Protein AF-A0A942LEZ9-F1 (afdb_monomer)

Nearest PDB structures (foldseek):
  5mrf-assembly1_CC  TM=3.710E-01  e=2.022E+00  Saccharomyces cerevisiae
  6th6-assembly1_Ac  TM=3.057E-01  e=1.167E+00  Thermococcus kodakarensis KOD1
  3sb1-assembly1_A  TM=2.398E-01  e=2.285E+00  Thiobacillus denitrificans ATCC 25259
  6exp-assembly1_B  TM=2.213E-01  e=5.056E+00  Sulfolobus islandicus rudivirus 3
  6n1f-assembly5_B  TM=2.080E-01  e=9.315E+00  Burkholderia pseudomallei 1710b

Structure (mmCIF, N/CA/C/O backbone):
data_AF-A0A942LEZ9-F1
#
_entry.id   AF-A0A942LEZ9-F1
#
loop_
_atom_site.group_PDB
_atom_site.id
_atom_site.type_symbol
_atom_site.label_atom_id
_atom_site.label_alt_id
_atom_site.label_comp_id
_atom_site.label_asym_id
_atom_site.label_entity_id
_atom_site.label_seq_id
_atom_site.pdbx_PDB_ins_code
_atom_site.Cartn_x
_atom_site.Cartn_y
_atom_site.Cartn_z
_atom_site.occupancy
_atom_site.B_iso_or_equiv
_atom_site.auth_seq_id
_atom_site.auth_comp_id
_atom_site.auth_asym_id
_atom_site.auth_atom_id
_atom_site.pdbx_PDB_model_num
ATOM 1 N N . MET A 1 1 ? 14.794 -35.033 51.922 1.00 42.59 1 MET A N 1
ATOM 2 C CA . MET A 1 1 ? 15.285 -35.021 50.527 1.00 42.59 1 MET A CA 1
ATOM 3 C C . MET A 1 1 ? 14.104 -34.932 49.567 1.00 42.59 1 MET A C 1
ATOM 5 O O . MET A 1 1 ? 13.266 -35.819 49.554 1.00 42.59 1 MET A O 1
ATOM 9 N N . SER A 1 2 ? 14.036 -33.803 48.858 1.00 42.62 2 SER A N 1
ATOM 10 C CA . SER A 1 2 ? 13.392 -33.542 47.560 1.00 42.62 2 SER A CA 1
ATOM 11 C C . SER A 1 2 ? 12.072 -34.255 47.204 1.00 42.62 2 SER A C 1
ATOM 13 O O . SER A 1 2 ? 12.072 -35.279 46.531 1.00 42.62 2 SER A O 1
ATOM 15 N N . LYS A 1 3 ? 10.926 -33.661 47.570 1.00 49.59 3 LYS A N 1
ATOM 16 C CA . LYS A 1 3 ? 9.631 -33.898 46.886 1.00 49.59 3 LYS A CA 1
ATOM 17 C C . LYS A 1 3 ? 8.932 -32.612 46.414 1.00 49.59 3 LYS A C 1
ATOM 19 O O . LYS A 1 3 ? 7.858 -32.681 45.834 1.00 49.59 3 LYS A O 1
ATOM 24 N N . HIS A 1 4 ? 9.553 -31.444 46.596 1.00 46.44 4 HIS A N 1
ATOM 25 C CA . HIS A 1 4 ? 8.973 -30.147 46.210 1.00 46.44 4 HIS A CA 1
ATOM 26 C C . HIS A 1 4 ? 9.496 -29.590 44.879 1.00 46.44 4 HIS A C 1
ATOM 28 O O . HIS A 1 4 ? 9.063 -28.528 44.455 1.00 46.44 4 HIS A O 1
ATOM 34 N N . ILE A 1 5 ? 10.390 -30.306 44.189 1.00 52.47 5 ILE A N 1
ATOM 35 C CA . ILE A 1 5 ? 10.987 -29.822 42.932 1.00 52.47 5 ILE A CA 1
ATOM 36 C C . ILE A 1 5 ? 10.125 -30.174 41.704 1.00 52.47 5 ILE A C 1
ATOM 38 O O . ILE A 1 5 ? 10.257 -29.547 40.661 1.00 52.47 5 ILE A O 1
ATOM 42 N N . PHE A 1 6 ? 9.175 -31.109 41.818 1.00 47.16 6 PHE A N 1
ATOM 43 C CA . PHE A 1 6 ? 8.392 -31.554 40.657 1.00 47.16 6 PHE A CA 1
ATOM 44 C C . PHE A 1 6 ? 7.178 -30.666 40.324 1.00 47.16 6 PHE A C 1
ATOM 46 O O . PHE A 1 6 ? 6.686 -30.695 39.203 1.00 47.16 6 PHE A O 1
ATOM 53 N N . PHE A 1 7 ? 6.709 -29.838 41.264 1.00 45.91 7 PHE A N 1
ATOM 54 C CA . PHE A 1 7 ? 5.536 -28.977 41.048 1.00 45.91 7 PHE A CA 1
ATOM 55 C C . PHE A 1 7 ? 5.866 -27.580 40.509 1.00 45.91 7 PHE A C 1
ATOM 57 O O . PHE A 1 7 ? 4.958 -26.853 40.119 1.00 45.91 7 PHE A O 1
ATOM 64 N N . LEU A 1 8 ? 7.149 -27.211 40.441 1.00 44.69 8 LEU A N 1
ATOM 65 C CA . LEU A 1 8 ? 7.572 -25.885 39.976 1.00 44.69 8 LEU A CA 1
ATOM 66 C C . LEU A 1 8 ? 7.828 -25.816 38.459 1.00 44.69 8 LEU A C 1
ATOM 68 O O . LEU A 1 8 ? 8.023 -24.735 37.919 1.00 44.69 8 LEU A O 1
ATOM 72 N N . LEU A 1 9 ? 7.809 -26.958 37.761 1.00 48.34 9 LEU A N 1
ATOM 73 C CA . LEU A 1 9 ? 8.011 -27.032 36.307 1.00 48.34 9 LEU A CA 1
ATOM 74 C C . LEU A 1 9 ? 6.704 -26.987 35.497 1.00 48.34 9 LEU A C 1
ATOM 76 O O . LEU A 1 9 ? 6.752 -26.832 34.282 1.00 48.34 9 LEU A O 1
ATOM 80 N N . LEU A 1 10 ? 5.543 -27.084 36.153 1.00 44.84 10 LEU A N 1
ATOM 81 C CA . LEU A 1 10 ? 4.227 -27.049 35.498 1.00 44.84 10 LEU A CA 1
ATOM 82 C C . LEU A 1 10 ? 3.582 -25.653 35.465 1.00 44.84 10 LEU A C 1
ATOM 84 O O . LEU A 1 10 ? 2.575 -25.473 34.791 1.00 44.84 10 LEU A O 1
ATOM 88 N N . SER A 1 11 ? 4.152 -24.657 36.148 1.00 42.97 11 SER A N 1
ATOM 89 C CA . SER A 1 11 ? 3.607 -23.291 36.194 1.00 42.97 11 SER A CA 1
ATOM 90 C C . SER A 1 11 ? 4.262 -22.312 35.214 1.00 42.97 11 SER A C 1
ATOM 92 O O . SER A 1 11 ? 3.845 -21.159 35.154 1.00 42.97 11 SER A O 1
ATOM 94 N N . LEU A 1 12 ? 5.257 -22.745 34.427 1.00 43.66 12 LEU A N 1
ATOM 95 C CA . LEU A 1 12 ? 5.974 -21.863 33.493 1.00 43.66 12 LEU A CA 1
ATOM 96 C C . LEU A 1 12 ? 5.528 -21.975 32.025 1.00 43.66 12 LEU A C 1
ATOM 98 O O . LEU A 1 12 ? 5.994 -21.200 31.198 1.00 43.66 12 LEU A O 1
ATOM 102 N N . SER A 1 13 ? 4.637 -22.907 31.675 1.00 42.91 13 SER A N 1
ATOM 103 C CA . SER A 1 13 ? 4.220 -23.128 30.278 1.00 42.91 13 SER A CA 1
ATOM 104 C C . SER A 1 13 ? 2.875 -22.498 29.900 1.00 42.91 13 SER A C 1
ATOM 106 O O . SER A 1 13 ? 2.451 -22.621 28.754 1.00 42.91 13 SER A O 1
ATOM 108 N N . MET A 1 14 ? 2.222 -21.767 30.809 1.00 41.28 14 MET A N 1
ATOM 109 C CA . MET A 1 14 ? 0.942 -21.091 30.547 1.00 41.28 14 MET A CA 1
ATOM 110 C C . MET A 1 14 ? 1.109 -19.587 30.254 1.00 41.28 14 MET A C 1
ATOM 112 O O . MET A 1 14 ? 0.294 -18.769 30.662 1.00 41.28 14 MET A O 1
ATOM 116 N N . PHE A 1 15 ? 2.185 -19.228 29.546 1.00 40.75 15 PHE A N 1
ATOM 117 C CA . PHE A 1 15 ? 2.429 -17.885 28.996 1.00 40.75 15 PHE A CA 1
ATOM 118 C C . PHE A 1 15 ? 2.521 -17.894 27.460 1.00 40.75 15 PHE A C 1
ATOM 120 O O . PHE A 1 15 ? 3.176 -17.051 26.856 1.00 40.75 15 PHE A O 1
ATOM 127 N N . PHE A 1 16 ? 1.846 -18.840 26.806 1.00 43.91 16 PHE A N 1
ATOM 128 C CA . PHE A 1 16 ? 1.547 -18.717 25.383 1.00 43.91 16 PHE A CA 1
ATOM 129 C C . PHE A 1 16 ? 0.142 -18.141 25.218 1.00 43.91 16 PHE A C 1
ATOM 131 O O . PHE A 1 16 ? -0.779 -18.581 25.900 1.00 43.91 16 PHE A O 1
ATOM 138 N N . LEU A 1 17 ? 0.010 -17.213 24.262 1.00 35.69 17 LEU A N 1
ATOM 139 C CA . LEU A 1 17 ? -1.207 -16.529 23.793 1.00 35.69 17 LEU A CA 1
ATOM 140 C C . LEU A 1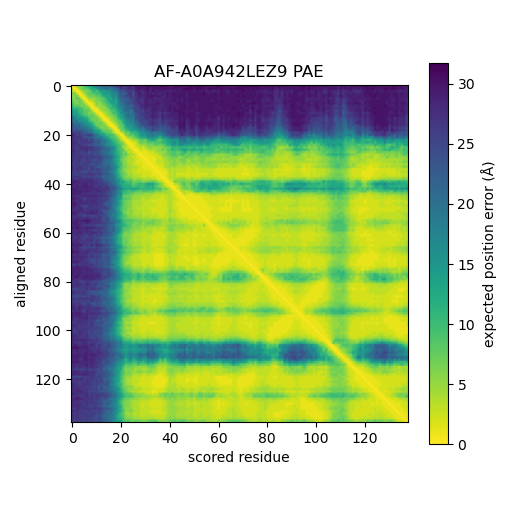 17 ? -1.463 -15.111 24.340 1.00 35.69 17 LEU A C 1
ATOM 142 O O . LEU A 1 17 ? -2.603 -14.721 24.556 1.00 35.69 17 LEU A O 1
ATOM 146 N N . PHE A 1 18 ? -0.427 -14.277 24.422 1.00 36.97 18 PHE A N 1
ATOM 147 C CA . PHE A 1 18 ? -0.591 -12.906 23.924 1.00 36.97 18 PHE A CA 1
ATOM 148 C C . PHE A 1 18 ? 0.218 -12.795 22.646 1.00 36.97 18 PHE A C 1
ATOM 150 O O . PHE A 1 18 ? 1.368 -12.367 22.624 1.00 36.97 18 PHE A O 1
ATOM 157 N N . SER A 1 19 ? -0.385 -13.321 21.586 1.00 38.50 19 SER A N 1
ATOM 158 C CA . SER A 1 19 ? 0.100 -13.217 20.226 1.00 38.50 19 SER A CA 1
ATOM 159 C C . SER A 1 19 ? 0.169 -11.732 19.868 1.00 38.50 19 SER A C 1
ATOM 161 O O . SER A 1 19 ? -0.815 -11.154 19.411 1.00 38.50 19 SER A O 1
ATOM 163 N N . GLY A 1 20 ? 1.337 -11.116 20.056 1.00 38.75 20 GLY A N 1
ATOM 164 C CA . GLY A 1 20 ? 1.766 -9.955 19.277 1.00 38.75 20 GLY A CA 1
ATOM 165 C C . GLY A 1 20 ? 1.900 -10.397 17.820 1.00 38.75 20 GLY A C 1
ATOM 166 O O . GLY A 1 20 ? 2.992 -10.655 17.330 1.00 38.75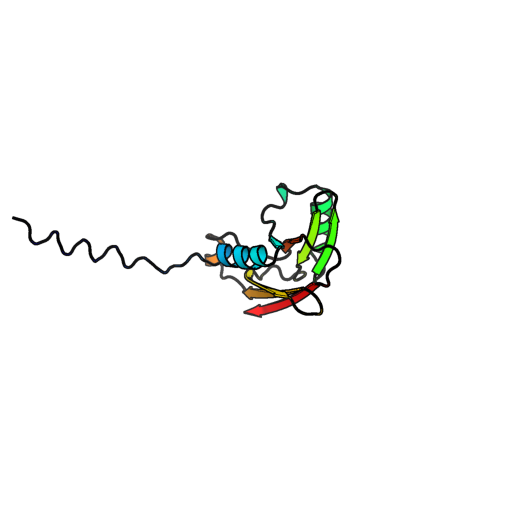 20 GLY A O 1
ATOM 167 N N . CYS A 1 21 ? 0.756 -10.634 17.181 1.00 44.19 21 CYS A N 1
ATOM 168 C CA . CYS A 1 21 ? 0.598 -11.248 15.863 1.00 44.19 21 CYS A CA 1
ATOM 169 C C . CYS A 1 21 ? -0.015 -10.262 14.864 1.00 44.19 21 CYS A C 1
ATOM 171 O O . CYS A 1 21 ? -0.408 -10.672 13.779 1.00 44.19 21 CYS A O 1
ATOM 173 N N . SER A 1 22 ? -0.137 -8.980 15.209 1.00 55.72 22 SER A N 1
ATOM 174 C CA . SER A 1 22 ? -0.789 -7.973 14.365 1.00 55.72 22 SER A CA 1
ATOM 175 C C . SER A 1 22 ? 0.081 -7.622 13.151 1.00 55.72 22 SER A C 1
ATOM 177 O O . SER A 1 22 ? -0.322 -7.848 12.017 1.00 55.72 22 SER A O 1
ATOM 179 N N . ALA A 1 23 ? 1.319 -7.165 13.355 1.00 55.88 23 ALA A N 1
ATOM 180 C CA . ALA A 1 23 ? 2.171 -6.691 12.258 1.00 55.88 23 ALA A CA 1
ATOM 181 C C . ALA A 1 23 ? 2.744 -7.819 11.376 1.00 55.88 23 ALA A C 1
ATOM 183 O O . ALA A 1 23 ? 2.861 -7.665 10.156 1.00 55.88 23 ALA A O 1
ATOM 184 N N . GLN A 1 24 ? 3.093 -8.963 11.977 1.00 59.78 24 GLN A N 1
ATOM 185 C CA . GLN A 1 24 ? 3.665 -10.093 11.240 1.00 59.78 24 GLN A CA 1
ATOM 186 C C . GLN A 1 24 ? 2.622 -10.776 10.340 1.00 59.78 24 GLN A C 1
ATOM 188 O O . GLN A 1 24 ? 2.931 -11.073 9.188 1.00 59.78 24 GLN A O 1
ATOM 193 N N . SER A 1 25 ? 1.378 -10.938 10.810 1.00 62.09 25 SER A N 1
ATOM 194 C CA . SER A 1 25 ? 0.297 -11.524 10.000 1.00 62.09 25 SER A CA 1
ATOM 195 C C . SER A 1 25 ? -0.100 -10.634 8.816 1.00 62.09 25 SER A C 1
ATOM 197 O O . SER A 1 25 ? -0.236 -11.142 7.702 1.00 62.09 25 SER A O 1
ATOM 199 N N . ILE A 1 26 ? -0.176 -9.309 9.020 1.00 68.75 26 ILE A N 1
ATOM 200 C CA . ILE A 1 26 ? -0.385 -8.325 7.941 1.00 68.75 26 ILE A CA 1
ATOM 201 C C . ILE A 1 26 ? 0.693 -8.483 6.862 1.00 68.75 26 ILE A C 1
ATOM 203 O O . ILE A 1 26 ? 0.397 -8.512 5.667 1.00 68.75 26 ILE A O 1
ATOM 207 N N . THR A 1 27 ? 1.956 -8.604 7.281 1.00 72.44 27 THR A N 1
ATOM 208 C CA . THR A 1 27 ? 3.088 -8.705 6.353 1.00 72.44 27 THR A CA 1
ATOM 209 C C . THR A 1 27 ? 3.054 -10.014 5.563 1.00 72.44 27 THR A C 1
ATOM 211 O O . THR A 1 27 ? 3.321 -10.014 4.362 1.00 72.44 27 THR A O 1
ATOM 214 N N . GLU A 1 28 ? 2.721 -11.134 6.208 1.00 77.31 28 GLU A N 1
ATOM 215 C CA . GLU A 1 28 ? 2.715 -12.455 5.572 1.00 77.31 28 GLU A CA 1
ATOM 216 C C . GLU A 1 28 ? 1.626 -12.592 4.499 1.00 77.31 28 GLU A C 1
ATOM 218 O O . GLU A 1 28 ? 1.929 -13.060 3.400 1.00 77.31 28 GLU A O 1
ATOM 223 N N . ASN A 1 29 ? 0.393 -12.137 4.756 1.00 80.00 29 ASN A N 1
ATOM 224 C CA . ASN A 1 29 ? -0.693 -12.205 3.767 1.00 80.00 29 ASN A CA 1
ATOM 225 C C . ASN A 1 29 ? -0.347 -11.427 2.485 1.00 80.00 29 ASN A C 1
ATOM 227 O O . ASN A 1 29 ? -0.410 -11.961 1.372 1.00 80.00 29 ASN A O 1
ATOM 231 N N . ILE A 1 30 ? 0.095 -10.181 2.649 1.00 86.69 30 ILE A N 1
ATOM 232 C CA . ILE A 1 30 ? 0.461 -9.297 1.539 1.00 86.69 30 ILE A CA 1
ATOM 233 C C . ILE A 1 30 ? 1.646 -9.875 0.758 1.00 86.69 30 ILE A C 1
ATOM 235 O O . ILE A 1 30 ? 1.618 -9.931 -0.477 1.00 86.69 30 ILE A O 1
ATOM 239 N N . LYS A 1 31 ? 2.665 -10.373 1.468 1.00 86.38 31 LYS A N 1
ATOM 240 C CA . LYS A 1 31 ? 3.850 -10.981 0.855 1.00 86.38 31 LYS A CA 1
ATOM 241 C C . LYS A 1 31 ? 3.509 -12.226 0.048 1.00 86.38 31 LYS A C 1
ATOM 243 O O . LYS A 1 31 ? 4.002 -12.372 -1.073 1.00 86.38 31 LYS A O 1
ATOM 248 N N . ASN A 1 32 ? 2.634 -13.084 0.568 1.00 86.44 32 ASN A N 1
ATOM 249 C CA . ASN A 1 32 ? 2.178 -14.287 -0.130 1.00 86.44 32 ASN A CA 1
ATOM 250 C C . ASN A 1 32 ? 1.429 -13.955 -1.430 1.00 86.44 32 ASN A C 1
ATOM 252 O O . ASN A 1 32 ? 1.533 -14.699 -2.405 1.00 86.44 32 ASN A O 1
ATOM 256 N N . ASN A 1 33 ? 0.764 -12.801 -1.490 1.00 87.75 33 ASN A N 1
ATOM 257 C CA . ASN A 1 33 ? 0.094 -12.316 -2.694 1.00 87.75 33 ASN A CA 1
ATOM 258 C C . ASN A 1 33 ? 1.026 -11.591 -3.687 1.00 87.75 33 ASN A C 1
ATOM 260 O O . ASN A 1 33 ? 0.614 -11.270 -4.803 1.00 87.75 33 ASN A O 1
ATOM 264 N N . GLY A 1 34 ? 2.312 -11.414 -3.359 1.00 90.62 34 GLY A N 1
ATOM 265 C CA . GLY A 1 34 ? 3.314 -10.791 -4.233 1.00 90.62 34 GLY A CA 1
ATOM 266 C C . GLY A 1 34 ? 3.455 -9.279 -4.064 1.00 90.62 34 GLY A C 1
ATOM 267 O O . GLY A 1 34 ? 3.944 -8.611 -4.979 1.00 90.62 34 GLY A O 1
ATOM 268 N N . PHE A 1 35 ? 3.043 -8.763 -2.911 1.00 94.12 35 PHE A N 1
ATOM 269 C CA . PHE A 1 35 ? 3.132 -7.360 -2.530 1.00 94.12 35 PHE A CA 1
ATOM 270 C C . PHE A 1 35 ? 4.089 -7.190 -1.343 1.00 94.12 35 PHE A C 1
ATOM 272 O O . PHE A 1 35 ? 4.327 -8.123 -0.582 1.00 94.12 35 PHE A O 1
ATOM 279 N N . GLU A 1 36 ? 4.645 -6.000 -1.159 1.00 92.19 36 GLU A N 1
ATOM 280 C CA . GLU A 1 36 ? 5.562 -5.701 -0.054 1.00 92.19 36 GLU A CA 1
ATOM 281 C C . GLU A 1 36 ? 5.202 -4.345 0.553 1.00 92.19 36 GLU A C 1
ATOM 283 O O . GLU A 1 36 ? 5.261 -3.333 -0.143 1.00 92.19 36 GLU A O 1
ATOM 288 N N . ILE A 1 37 ? 4.832 -4.305 1.839 1.00 90.56 37 ILE A N 1
ATOM 289 C CA . ILE A 1 37 ? 4.668 -3.029 2.551 1.00 90.56 37 ILE A CA 1
ATOM 290 C C . ILE A 1 37 ? 6.045 -2.424 2.804 1.00 90.56 37 ILE A C 1
ATOM 292 O O . ILE A 1 37 ? 6.929 -3.072 3.365 1.00 90.56 37 ILE A O 1
ATOM 296 N N . ILE A 1 38 ? 6.191 -1.149 2.459 1.00 88.69 38 ILE A N 1
ATOM 297 C CA . ILE A 1 38 ? 7.367 -0.351 2.789 1.00 88.69 38 ILE A CA 1
ATOM 298 C C . ILE A 1 38 ? 7.073 0.445 4.062 1.00 88.69 38 ILE A C 1
ATOM 300 O O . ILE A 1 38 ? 6.315 1.413 4.037 1.00 88.69 38 ILE A O 1
ATOM 304 N N . TYR A 1 39 ? 7.671 0.022 5.177 1.00 78.38 39 TYR A N 1
ATOM 305 C CA . TYR A 1 39 ? 7.482 0.655 6.489 1.00 78.38 39 TYR A CA 1
ATOM 306 C C . TYR A 1 39 ? 8.344 1.906 6.688 1.00 78.38 39 TYR A C 1
ATOM 308 O O . TYR A 1 39 ? 7.907 2.853 7.334 1.00 78.38 39 TYR A O 1
ATOM 316 N N . ASP A 1 40 ? 9.560 1.920 6.133 1.00 74.25 40 ASP A N 1
ATOM 317 C CA . ASP A 1 40 ? 10.494 3.037 6.272 1.00 74.25 40 ASP A CA 1
ATOM 318 C C . ASP A 1 40 ? 10.623 3.804 4.953 1.00 74.25 40 ASP A C 1
ATOM 320 O O . ASP A 1 40 ? 11.284 3.372 4.003 1.00 74.25 40 ASP A O 1
ATOM 324 N N . SER A 1 41 ? 9.987 4.974 4.899 1.00 65.75 41 SER A N 1
ATOM 325 C CA . SER A 1 41 ? 10.052 5.871 3.746 1.00 65.75 41 SER A CA 1
ATOM 326 C C . SER A 1 41 ? 11.409 6.567 3.587 1.00 65.75 41 SER A C 1
ATOM 328 O O . SER A 1 41 ? 11.626 7.222 2.574 1.00 65.75 41 SER A O 1
ATOM 330 N N . ASN A 1 42 ? 12.331 6.459 4.546 1.00 65.62 42 ASN A N 1
ATOM 331 C CA . ASN A 1 42 ? 13.665 7.056 4.419 1.00 65.62 42 ASN A CA 1
ATOM 332 C C . ASN A 1 42 ? 14.605 6.212 3.545 1.00 65.62 42 ASN A C 1
ATOM 334 O O . ASN A 1 42 ? 15.661 6.693 3.143 1.00 65.62 42 ASN A O 1
ATOM 338 N N . ILE A 1 43 ? 14.221 4.968 3.239 1.00 71.31 43 ILE A N 1
ATOM 339 C CA . ILE A 1 43 ? 15.008 4.019 2.434 1.00 71.31 43 ILE A CA 1
ATOM 340 C C . ILE A 1 43 ? 14.645 4.112 0.937 1.00 71.31 43 ILE A C 1
ATOM 342 O O . ILE A 1 43 ? 15.312 3.522 0.091 1.00 71.31 43 ILE A O 1
ATOM 346 N N . ILE A 1 44 ? 13.598 4.862 0.581 1.00 83.25 44 ILE A N 1
ATOM 347 C CA . ILE A 1 44 ? 13.136 5.015 -0.807 1.00 83.25 44 ILE A CA 1
ATOM 348 C C . ILE A 1 44 ? 13.651 6.302 -1.452 1.00 83.25 44 ILE A C 1
ATOM 350 O O . ILE A 1 44 ? 13.875 7.309 -0.777 1.00 83.25 44 ILE A O 1
ATOM 354 N N . ASP A 1 45 ? 13.785 6.266 -2.779 1.00 89.31 45 ASP A N 1
ATOM 355 C CA . ASP A 1 45 ? 14.219 7.401 -3.593 1.00 89.31 45 ASP A CA 1
ATOM 356 C C . ASP A 1 45 ? 13.351 8.643 -3.356 1.00 89.31 45 ASP A C 1
ATOM 358 O O . ASP A 1 45 ? 12.137 8.553 -3.138 1.00 89.31 45 ASP A O 1
ATOM 362 N N . LYS A 1 46 ? 13.968 9.823 -3.477 1.00 91.06 46 LYS A N 1
ATOM 363 C CA . LYS A 1 46 ? 13.301 11.118 -3.285 1.00 91.06 46 LYS A CA 1
ATOM 364 C C . LYS A 1 46 ? 12.037 11.265 -4.140 1.00 91.06 46 LYS A C 1
ATOM 366 O O . LYS A 1 46 ? 11.021 11.731 -3.636 1.00 91.06 46 LYS A O 1
ATOM 371 N N . ASP A 1 47 ? 12.073 10.810 -5.389 1.00 93.88 47 ASP A N 1
ATOM 372 C CA . ASP A 1 47 ? 10.936 10.912 -6.312 1.00 93.88 47 ASP A CA 1
ATOM 373 C C . ASP A 1 47 ? 9.701 10.144 -5.807 1.00 93.88 47 ASP A C 1
ATOM 375 O O . ASP A 1 47 ? 8.564 10.586 -5.989 1.00 93.88 47 ASP A O 1
ATOM 379 N N . ILE A 1 48 ? 9.914 9.013 -5.125 1.00 93.94 48 ILE A N 1
ATOM 380 C CA . ILE A 1 48 ? 8.834 8.220 -4.526 1.00 93.94 48 ILE A CA 1
ATOM 381 C C . ILE A 1 48 ? 8.273 8.961 -3.312 1.00 93.94 48 ILE A C 1
ATOM 383 O O . ILE A 1 48 ? 7.054 9.051 -3.163 1.00 93.94 48 ILE A O 1
ATOM 387 N N . GLN A 1 49 ? 9.136 9.534 -2.468 1.00 92.19 49 GLN A N 1
ATOM 388 C CA . GLN A 1 49 ? 8.708 10.330 -1.310 1.00 92.19 49 GLN A CA 1
ATOM 389 C C . GLN A 1 49 ? 7.875 11.544 -1.744 1.00 92.19 49 GLN A C 1
ATOM 391 O O . GLN A 1 49 ? 6.788 11.778 -1.208 1.00 92.19 49 GLN A O 1
ATOM 396 N N . ASP A 1 50 ? 8.342 12.279 -2.754 1.00 93.62 50 ASP A N 1
ATOM 397 C CA . ASP A 1 50 ? 7.653 13.449 -3.299 1.00 93.62 50 ASP A CA 1
ATOM 398 C C . ASP A 1 50 ? 6.287 13.045 -3.897 1.00 93.62 50 ASP A C 1
ATOM 400 O O . ASP A 1 50 ? 5.269 13.710 -3.663 1.00 93.62 50 ASP A O 1
ATOM 404 N N . TRP A 1 51 ? 6.214 11.895 -4.578 1.00 94.88 51 TRP A N 1
ATOM 405 C CA . TRP A 1 51 ? 4.949 11.331 -5.055 1.00 94.88 51 TRP A CA 1
ATOM 406 C C . TRP A 1 51 ? 3.990 10.973 -3.911 1.00 94.88 51 TRP A C 1
ATOM 408 O O . TRP A 1 51 ? 2.822 11.375 -3.961 1.00 94.88 51 TRP A O 1
ATOM 418 N N . VAL A 1 52 ? 4.466 10.302 -2.856 1.00 92.19 52 VAL A N 1
ATOM 419 C CA . VAL A 1 52 ? 3.662 9.991 -1.659 1.00 92.19 52 VAL A CA 1
ATOM 420 C C . VAL A 1 52 ? 3.089 11.270 -1.050 1.00 92.19 52 VAL A C 1
ATOM 422 O O . VAL A 1 52 ? 1.886 11.344 -0.787 1.00 92.19 52 VAL A O 1
ATOM 425 N N . ILE A 1 53 ? 3.911 12.310 -0.886 1.00 91.31 53 ILE A N 1
ATOM 426 C CA . ILE A 1 53 ? 3.479 13.610 -0.353 1.00 91.31 53 ILE A CA 1
ATOM 427 C C . ILE A 1 53 ? 2.388 14.232 -1.233 1.00 91.31 53 ILE A C 1
ATOM 429 O O . ILE A 1 53 ? 1.418 14.769 -0.695 1.00 91.31 53 ILE A O 1
ATOM 433 N N . SER A 1 54 ? 2.508 14.125 -2.559 1.00 93.19 54 SER A N 1
ATOM 434 C CA . SER A 1 54 ? 1.524 14.674 -3.502 1.00 93.19 54 SER A CA 1
ATOM 435 C C . SER A 1 54 ? 0.170 13.949 -3.480 1.00 93.19 54 SER A C 1
ATOM 437 O O . SER A 1 54 ? -0.855 14.550 -3.807 1.00 93.19 54 SER A O 1
ATOM 439 N N . LYS A 1 55 ? 0.144 12.663 -3.099 1.00 92.12 55 LYS A N 1
ATOM 440 C CA . LYS A 1 55 ? -1.054 11.809 -3.159 1.00 92.12 55 LYS A CA 1
ATOM 441 C C . LYS A 1 55 ? -1.691 11.512 -1.808 1.00 92.12 55 LYS A C 1
ATOM 443 O O . LYS A 1 55 ? -2.873 11.176 -1.783 1.00 92.12 55 LYS A O 1
ATOM 448 N N . LYS A 1 56 ? -0.972 11.675 -0.691 1.00 85.56 56 LYS A N 1
ATOM 449 C CA . LYS A 1 56 ? -1.424 11.249 0.648 1.00 85.56 56 LYS A CA 1
ATOM 450 C C . LYS A 1 56 ? -2.825 11.732 1.040 1.00 85.56 56 LYS A C 1
ATOM 452 O O . LYS A 1 56 ? -3.542 10.987 1.693 1.00 85.56 56 LYS A O 1
ATOM 457 N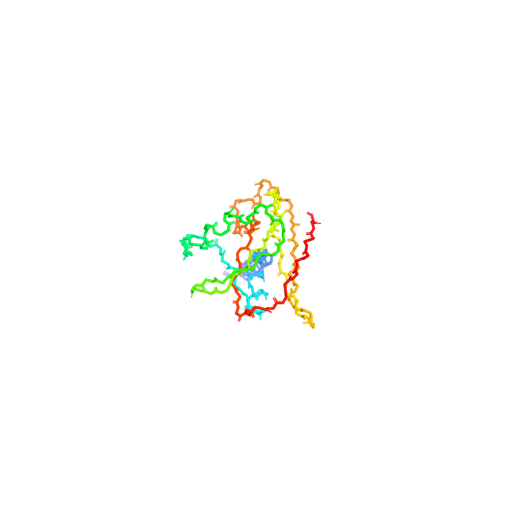 N . SER A 1 57 ? -3.244 12.925 0.613 1.00 87.00 57 SER A N 1
ATOM 458 C CA . SER A 1 57 ? -4.559 13.492 0.959 1.00 87.00 57 SER A CA 1
ATOM 459 C C . SER A 1 57 ? -5.717 12.987 0.087 1.00 87.00 57 SER A C 1
ATOM 461 O O . SER A 1 57 ? -6.879 13.226 0.414 1.00 87.00 57 SER A O 1
ATOM 463 N N . SER A 1 58 ? -5.432 12.312 -1.030 1.00 90.38 58 SER A N 1
ATOM 464 C CA . SER A 1 58 ? -6.440 11.782 -1.950 1.00 90.38 58 SER A CA 1
ATOM 465 C C . SER A 1 58 ? -6.742 10.327 -1.603 1.00 90.38 58 SER A C 1
ATOM 467 O O . SER A 1 58 ? -5.864 9.474 -1.704 1.00 90.38 58 SER A O 1
ATOM 469 N N . ALA A 1 59 ? -7.979 10.045 -1.189 1.00 90.19 59 ALA A N 1
ATOM 470 C CA . ALA A 1 59 ? -8.398 8.686 -0.861 1.00 90.19 59 ALA A CA 1
ATOM 471 C C . ALA A 1 59 ? -8.432 7.792 -2.112 1.00 90.19 59 ALA A C 1
ATOM 473 O O . ALA A 1 59 ? -8.832 8.244 -3.186 1.00 90.19 59 ALA A O 1
ATOM 474 N N . GLY A 1 60 ? -8.043 6.527 -1.959 1.00 91.75 60 GLY A N 1
ATOM 475 C CA . GLY A 1 60 ? -8.028 5.529 -3.029 1.00 91.75 60 GLY A CA 1
ATOM 476 C C . GLY A 1 60 ? -6.692 4.797 -3.150 1.00 91.75 60 GLY A C 1
ATOM 477 O O . GLY A 1 60 ? -5.845 4.864 -2.257 1.00 91.75 60 GLY A O 1
ATOM 478 N N . ILE A 1 61 ? -6.523 4.097 -4.274 1.00 94.62 61 ILE A N 1
ATOM 479 C CA . ILE A 1 61 ? -5.258 3.478 -4.679 1.00 94.62 61 ILE A CA 1
ATOM 480 C C . ILE A 1 61 ? -4.633 4.337 -5.772 1.00 94.62 61 ILE A C 1
ATOM 482 O O . ILE A 1 61 ? -5.270 4.611 -6.788 1.00 94.62 61 ILE A O 1
ATOM 486 N N . HIS A 1 62 ? -3.376 4.730 -5.579 1.00 95.00 62 HIS A N 1
ATOM 487 C CA . HIS A 1 62 ? -2.589 5.421 -6.601 1.00 95.00 62 HIS A CA 1
ATOM 488 C C . HIS A 1 62 ? -1.459 4.511 -7.063 1.00 95.00 62 HIS A C 1
ATOM 490 O O . HIS A 1 62 ? -0.647 4.101 -6.242 1.00 95.00 62 HIS A O 1
ATOM 496 N N . GLU A 1 63 ? -1.384 4.214 -8.358 1.00 95.31 63 GLU A N 1
ATOM 497 C CA . GLU A 1 63 ? -0.269 3.469 -8.953 1.00 95.31 63 GLU A CA 1
ATOM 498 C C . GLU A 1 63 ? 0.762 4.438 -9.535 1.00 95.31 63 GLU A C 1
ATOM 500 O O . GLU A 1 63 ? 0.407 5.455 -10.141 1.00 95.31 63 GLU A O 1
ATOM 505 N N . ASN A 1 64 ? 2.046 4.121 -9.371 1.00 95.56 64 ASN A N 1
ATOM 506 C CA . ASN A 1 64 ? 3.109 4.770 -10.124 1.00 95.56 64 ASN A CA 1
ATOM 507 C C . ASN A 1 64 ? 4.306 3.832 -10.341 1.00 95.56 64 ASN A C 1
ATOM 509 O O . ASN A 1 64 ? 4.536 2.885 -9.582 1.00 95.56 64 ASN A O 1
ATOM 513 N N . LYS A 1 65 ? 5.073 4.105 -11.396 1.00 95.12 65 LYS A N 1
ATOM 514 C CA . LYS A 1 65 ? 6.252 3.334 -11.791 1.00 95.12 65 LYS A CA 1
ATOM 515 C C . LYS A 1 65 ? 7.493 4.192 -11.634 1.00 95.12 65 LYS A C 1
ATOM 517 O O . LYS A 1 65 ? 7.559 5.300 -12.158 1.00 95.12 65 LYS A O 1
ATOM 522 N N . PHE A 1 66 ? 8.486 3.642 -10.955 1.00 93.88 66 PHE A N 1
ATOM 523 C CA . PHE A 1 66 ? 9.787 4.259 -10.749 1.00 93.88 66 PHE A CA 1
ATOM 524 C C . PHE A 1 66 ? 10.886 3.302 -11.222 1.00 93.88 66 PHE A C 1
ATOM 526 O O . PHE A 1 66 ? 10.641 2.098 -11.340 1.00 93.88 66 PHE A O 1
ATOM 533 N N . PRO A 1 67 ? 12.117 3.788 -11.455 1.00 92.75 67 PRO A N 1
ATOM 534 C CA . PRO A 1 67 ? 13.240 2.920 -11.808 1.00 92.75 67 PRO A CA 1
ATOM 535 C C . PRO A 1 67 ? 13.477 1.776 -10.807 1.00 92.75 67 PRO A C 1
ATOM 537 O O . PRO A 1 67 ? 13.921 0.701 -11.200 1.00 92.75 67 PRO A O 1
ATOM 540 N N . THR A 1 68 ? 13.142 1.980 -9.528 1.00 91.44 68 THR A N 1
ATOM 541 C CA . THR A 1 68 ? 13.303 0.986 -8.453 1.00 91.44 68 THR A CA 1
ATOM 542 C C . T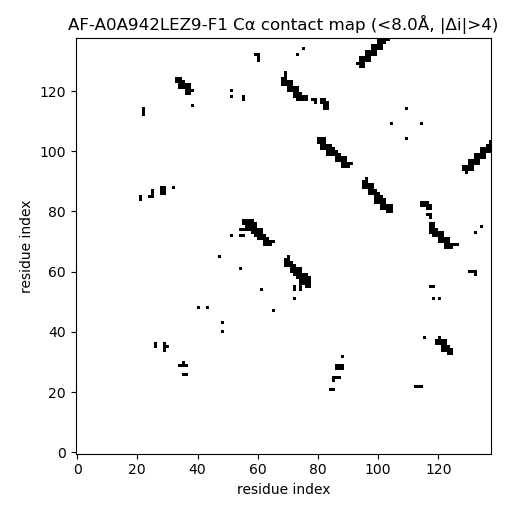HR A 1 68 ? 12.107 0.049 -8.263 1.00 91.44 68 THR A C 1
ATOM 544 O O . THR A 1 68 ? 12.154 -0.826 -7.398 1.00 91.44 68 THR A O 1
ATOM 547 N N . GLY A 1 69 ? 11.037 0.188 -9.053 1.00 93.50 69 GLY A N 1
ATOM 548 C CA . GLY A 1 69 ? 9.900 -0.735 -9.037 1.00 93.50 69 GLY A CA 1
ATOM 549 C C . GLY A 1 69 ? 8.544 -0.082 -9.299 1.00 93.50 69 GLY A C 1
ATOM 550 O O . GLY A 1 69 ? 8.433 1.112 -9.571 1.00 93.50 69 GLY A O 1
ATOM 551 N N . ASN A 1 70 ? 7.492 -0.893 -9.193 1.00 95.56 70 ASN A N 1
ATOM 552 C CA . ASN A 1 70 ? 6.107 -0.435 -9.286 1.00 95.56 70 ASN A CA 1
ATOM 553 C C . ASN A 1 70 ? 5.535 -0.306 -7.877 1.00 95.56 70 ASN A C 1
ATOM 555 O O . ASN A 1 70 ? 5.718 -1.204 -7.048 1.00 95.56 70 ASN A O 1
ATOM 559 N N . TYR A 1 71 ? 4.845 0.797 -7.619 1.00 95.44 71 TYR A N 1
ATOM 560 C CA . TYR A 1 71 ? 4.361 1.139 -6.292 1.00 95.44 71 TYR A CA 1
ATOM 561 C C . TYR A 1 71 ? 2.878 1.483 -6.323 1.00 95.44 71 TYR A C 1
ATOM 563 O O . TYR A 1 71 ? 2.382 2.118 -7.255 1.00 95.44 71 TYR A O 1
ATOM 571 N N . LEU A 1 72 ? 2.196 1.080 -5.260 1.00 96.31 72 LEU A N 1
ATOM 572 C CA . LEU A 1 72 ? 0.826 1.425 -4.939 1.00 96.31 72 LEU A CA 1
ATOM 573 C C . LEU A 1 72 ? 0.834 2.251 -3.656 1.00 96.31 72 LEU A C 1
ATOM 575 O O . LEU A 1 72 ? 1.519 1.909 -2.692 1.00 96.31 72 LEU A O 1
ATOM 579 N N . LEU A 1 73 ? 0.049 3.319 -3.634 1.00 94.62 73 LEU A N 1
ATOM 580 C CA . LEU A 1 73 ? -0.229 4.084 -2.430 1.00 94.62 73 LEU A CA 1
ATOM 581 C C . LEU A 1 73 ? -1.686 3.869 -2.036 1.00 94.62 73 LEU A C 1
ATOM 583 O O . LEU A 1 73 ? -2.588 4.363 -2.715 1.00 94.62 73 LEU A O 1
ATOM 587 N N . LEU A 1 74 ? -1.905 3.144 -0.942 1.00 94.38 74 LEU A N 1
ATOM 588 C CA . LEU A 1 74 ? -3.229 2.922 -0.368 1.00 94.38 74 LEU A CA 1
ATOM 589 C C . LEU A 1 74 ? -3.504 4.064 0.616 1.00 94.38 74 LEU A C 1
ATOM 591 O O . LEU A 1 74 ? -2.922 4.110 1.701 1.00 94.38 74 LEU A O 1
ATOM 595 N N . SER A 1 75 ? -4.348 5.019 0.230 1.00 91.56 75 SER A N 1
ATOM 596 C CA . SER A 1 75 ? -4.674 6.180 1.061 1.00 91.56 75 SER A CA 1
ATOM 597 C C . SER A 1 75 ? -6.136 6.177 1.494 1.00 91.56 75 SER A C 1
ATOM 599 O O . SER A 1 75 ? -7.049 5.988 0.689 1.00 91.56 75 SER A O 1
ATOM 601 N N . PHE A 1 76 ? -6.365 6.466 2.773 1.00 88.31 76 PHE A N 1
ATOM 602 C CA . PHE A 1 76 ? -7.696 6.680 3.351 1.00 88.31 76 PHE A CA 1
ATOM 603 C C . PHE A 1 76 ? -8.094 8.168 3.311 1.00 88.31 76 PHE A C 1
ATOM 605 O O . PHE A 1 76 ? -9.078 8.576 3.930 1.00 88.31 76 PHE A O 1
ATOM 612 N N . GLY A 1 77 ? -7.308 9.004 2.623 1.00 83.62 77 GLY A N 1
ATOM 613 C CA . GLY A 1 77 ? -7.429 10.457 2.654 1.00 83.62 77 GLY A CA 1
ATOM 614 C C . GLY A 1 77 ? -7.033 11.032 4.016 1.00 83.62 77 GLY A C 1
ATOM 615 O O . GLY A 1 77 ? -6.124 10.540 4.681 1.00 83.62 77 GLY A O 1
ATOM 616 N N . ASN A 1 78 ? -7.743 12.069 4.466 1.00 80.94 78 ASN A N 1
ATOM 617 C CA . ASN A 1 78 ? -7.424 12.811 5.697 1.00 80.94 78 ASN A CA 1
ATOM 618 C C . ASN A 1 78 ? -7.841 12.094 7.004 1.00 80.94 78 ASN A C 1
ATOM 620 O O . ASN A 1 78 ? -8.019 12.733 8.040 1.00 80.94 78 ASN A O 1
ATOM 624 N N . GL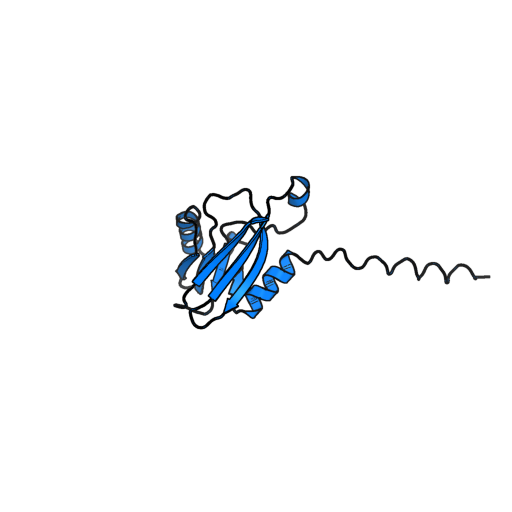N A 1 79 ? -8.022 10.773 6.975 1.00 80.25 79 GLN A N 1
ATOM 625 C CA . GLN A 1 79 ? -8.489 9.961 8.104 1.00 80.25 79 GLN A CA 1
ATOM 626 C C . GLN A 1 79 ? -7.324 9.521 9.011 1.00 80.25 79 GLN A C 1
ATOM 628 O O . GLN A 1 79 ? -7.080 8.333 9.203 1.00 80.25 79 GLN A O 1
ATOM 633 N N . THR A 1 80 ? -6.598 10.483 9.585 1.00 77.12 80 THR A N 1
ATOM 634 C CA . THR A 1 80 ? -5.358 10.246 10.360 1.00 77.12 80 THR A CA 1
ATOM 635 C C . THR A 1 80 ? -5.566 9.597 11.729 1.00 77.12 80 THR A C 1
ATOM 637 O O . THR A 1 80 ? -4.606 9.166 12.356 1.00 77.12 80 THR A O 1
ATOM 640 N N . LYS A 1 81 ? -6.813 9.525 12.207 1.00 85.50 81 LYS A N 1
ATOM 641 C CA . LYS A 1 81 ? -7.162 8.946 13.514 1.00 85.50 81 LYS A CA 1
ATOM 642 C C . LYS A 1 81 ? -7.312 7.422 13.507 1.00 85.50 81 LYS A C 1
ATOM 644 O O . LYS A 1 81 ? -7.534 6.845 14.565 1.00 85.50 81 LYS A O 1
ATOM 649 N N . TYR A 1 82 ? -7.264 6.792 12.336 1.00 87.75 82 TYR A N 1
ATOM 650 C CA . TYR A 1 82 ? -7.425 5.350 12.190 1.00 87.75 82 TYR A CA 1
ATOM 651 C C . TYR A 1 82 ? -6.084 4.678 11.935 1.00 87.75 82 TYR A C 1
ATOM 653 O O . TYR A 1 82 ? -5.243 5.195 11.198 1.00 87.75 82 TYR A O 1
ATOM 661 N N . VAL A 1 83 ? -5.928 3.493 12.508 1.00 88.88 83 VAL A N 1
ATOM 662 C CA . VAL A 1 83 ? -4.764 2.633 12.315 1.00 88.88 83 VAL A CA 1
ATOM 663 C C . VAL A 1 83 ? -5.202 1.297 11.739 1.00 88.88 83 VAL A C 1
ATOM 665 O O . VAL A 1 83 ? -6.342 0.867 11.926 1.00 88.88 83 VAL A O 1
ATOM 668 N N . VAL A 1 84 ? -4.308 0.648 11.008 1.00 88.44 84 VAL A N 1
ATOM 669 C CA . VAL A 1 84 ? -4.570 -0.631 10.356 1.00 88.44 84 VAL A CA 1
ATOM 670 C C . VAL A 1 84 ? -4.490 -1.754 11.381 1.00 88.44 84 VAL A C 1
ATOM 672 O O . VAL A 1 84 ? -3.496 -1.900 12.088 1.00 88.44 84 VAL A O 1
ATOM 675 N N . LYS A 1 85 ? -5.544 -2.565 11.429 1.00 86.81 85 LYS A N 1
ATOM 676 C CA . LYS A 1 85 ? -5.600 -3.819 12.185 1.00 86.81 85 LYS A CA 1
ATOM 677 C C . LYS A 1 85 ? -5.178 -5.012 11.344 1.00 86.81 85 LYS A C 1
ATOM 679 O O . LYS A 1 85 ? -4.532 -5.916 11.854 1.00 86.81 85 LYS A O 1
ATOM 684 N N . GLU A 1 86 ? -5.606 -5.025 10.087 1.00 88.69 86 GLU A N 1
ATOM 685 C CA . GLU A 1 86 ? -5.469 -6.163 9.187 1.00 88.69 86 GLU A CA 1
ATOM 686 C C . GLU A 1 86 ? -5.519 -5.682 7.739 1.00 88.69 86 GLU A C 1
ATOM 688 O O . GLU A 1 86 ? -6.241 -4.732 7.416 1.00 88.69 86 GLU A O 1
ATOM 693 N N . ILE A 1 87 ? -4.765 -6.360 6.877 1.00 90.88 87 ILE A N 1
ATOM 694 C CA . ILE A 1 87 ? -4.874 -6.232 5.430 1.00 90.88 87 ILE A CA 1
ATOM 695 C C . ILE A 1 87 ? -4.930 -7.637 4.856 1.00 90.88 87 ILE A C 1
ATOM 697 O O . ILE A 1 87 ? -4.018 -8.431 5.082 1.00 90.88 87 ILE A O 1
ATOM 701 N N . ASP A 1 88 ? -5.978 -7.894 4.092 1.00 91.75 88 ASP A N 1
ATOM 702 C CA . ASP A 1 88 ? -6.122 -9.095 3.290 1.00 91.75 88 ASP A CA 1
ATOM 703 C C . ASP A 1 88 ? -6.155 -8.721 1.806 1.00 91.75 88 ASP A C 1
ATOM 705 O O . ASP A 1 88 ? -6.740 -7.702 1.420 1.00 91.75 88 ASP A O 1
ATOM 709 N N . VAL A 1 89 ? -5.474 -9.514 0.983 1.00 93.81 89 VAL A N 1
ATOM 710 C CA . VAL A 1 89 ? -5.402 -9.303 -0.463 1.00 93.81 89 VAL A CA 1
ATOM 711 C C . VAL A 1 89 ? -6.035 -10.484 -1.178 1.00 93.81 89 VAL A C 1
ATOM 713 O O . VAL A 1 89 ? -5.510 -11.598 -1.156 1.00 93.81 89 VAL A O 1
ATOM 716 N N . GLU A 1 90 ? -7.131 -10.210 -1.873 1.00 92.94 90 GLU A N 1
ATOM 717 C CA . GLU A 1 90 ? -7.837 -11.179 -2.705 1.00 92.94 90 GLU A CA 1
ATOM 718 C C . GLU A 1 90 ? -7.509 -10.935 -4.181 1.00 92.94 90 GLU A C 1
ATOM 720 O O . GLU A 1 90 ? -7.389 -9.790 -4.626 1.00 92.94 90 GLU A O 1
ATOM 725 N N . LYS A 1 91 ? -7.385 -12.015 -4.957 1.00 92.88 91 LYS A N 1
ATOM 726 C CA . LYS A 1 91 ? -7.263 -11.958 -6.416 1.00 92.88 91 LYS A CA 1
ATOM 727 C C . LYS A 1 91 ? -8.503 -12.561 -7.061 1.00 92.88 91 LYS A C 1
ATOM 729 O O . LYS A 1 91 ? -8.859 -13.699 -6.755 1.00 92.88 91 LYS A O 1
ATOM 734 N N . ASP A 1 92 ? -9.091 -11.843 -8.006 1.00 88.44 92 ASP A N 1
ATOM 735 C CA . ASP A 1 92 ? -10.187 -12.335 -8.836 1.00 88.44 92 ASP A CA 1
ATOM 736 C C . ASP A 1 92 ? -9.908 -12.118 -10.337 1.00 88.44 92 ASP A C 1
ATOM 738 O O . ASP A 1 92 ? -8.779 -11.850 -10.753 1.00 88.44 92 ASP A O 1
ATOM 742 N N . ASN A 1 93 ? -10.938 -12.286 -11.172 1.00 90.56 93 ASN A N 1
ATOM 743 C CA . ASN A 1 93 ? -10.835 -12.096 -12.623 1.00 90.56 93 ASN A CA 1
ATOM 744 C C . ASN A 1 93 ? -10.696 -10.622 -13.040 1.00 90.56 93 ASN A C 1
ATOM 746 O O . ASN A 1 93 ? -10.435 -10.347 -14.211 1.00 90.56 93 ASN A O 1
ATOM 750 N N . PHE A 1 94 ? -10.922 -9.684 -12.121 1.00 90.25 94 PHE A N 1
ATOM 751 C CA . PHE A 1 94 ? -10.898 -8.252 -12.376 1.00 90.25 94 PHE A CA 1
ATOM 752 C C . PHE A 1 94 ? -9.623 -7.599 -11.863 1.00 90.25 94 PHE A C 1
ATOM 754 O O . PHE A 1 94 ? -9.254 -6.568 -12.417 1.00 90.25 94 PHE A O 1
ATOM 761 N N . GLY A 1 95 ? -8.933 -8.186 -10.883 1.00 94.62 95 GLY A N 1
ATOM 762 C CA . GLY A 1 95 ? -7.627 -7.733 -10.416 1.00 94.62 95 GLY A CA 1
ATOM 763 C C . GLY A 1 95 ? -7.359 -8.133 -8.968 1.00 94.62 95 GLY A C 1
ATOM 764 O O . GLY A 1 95 ? -7.647 -9.257 -8.554 1.00 94.62 95 GLY A O 1
ATOM 765 N N . TYR A 1 96 ? -6.785 -7.205 -8.202 1.00 96.00 96 TYR A N 1
ATOM 766 C CA . TYR A 1 96 ? -6.491 -7.382 -6.781 1.0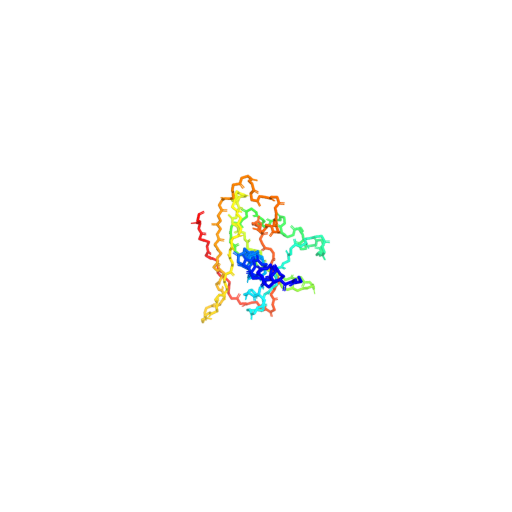0 96.00 96 TYR A CA 1
ATOM 767 C C . TYR A 1 96 ? -7.349 -6.451 -5.918 1.00 96.00 96 TYR A C 1
ATOM 769 O O . TYR A 1 96 ? -7.406 -5.239 -6.155 1.00 96.00 96 TYR A O 1
ATOM 777 N N . LEU A 1 97 ? -7.979 -7.010 -4.887 1.00 94.69 97 LEU A N 1
ATOM 778 C CA . LEU A 1 97 ? -8.754 -6.283 -3.885 1.00 94.69 97 LEU A CA 1
ATOM 779 C C . LEU A 1 97 ? -7.994 -6.253 -2.557 1.00 94.69 97 LEU A C 1
ATOM 781 O O . LEU A 1 97 ? -7.710 -7.293 -1.972 1.00 94.69 97 LEU A O 1
ATOM 785 N N . PHE A 1 98 ? -7.710 -5.049 -2.065 1.00 95.06 98 PHE A N 1
ATOM 786 C CA . PHE A 1 98 ? -7.161 -4.815 -0.732 1.00 95.06 98 PHE A CA 1
ATOM 787 C C . PHE A 1 98 ? -8.303 -4.592 0.261 1.00 95.06 98 PHE A C 1
ATOM 789 O O . PHE A 1 98 ? -8.924 -3.522 0.279 1.00 95.06 98 PHE A O 1
ATOM 796 N N . ASN A 1 99 ? -8.564 -5.590 1.097 1.00 93.56 99 ASN A N 1
ATOM 797 C CA . ASN A 1 99 ? -9.489 -5.519 2.220 1.00 93.56 99 ASN A CA 1
ATOM 798 C C . ASN A 1 99 ? -8.729 -5.024 3.455 1.00 93.56 99 ASN A C 1
ATOM 800 O O . ASN A 1 99 ? -7.935 -5.757 4.039 1.00 93.56 99 ASN A O 1
ATOM 804 N N . ILE A 1 100 ? -8.950 -3.771 3.850 1.00 92.38 100 ILE A 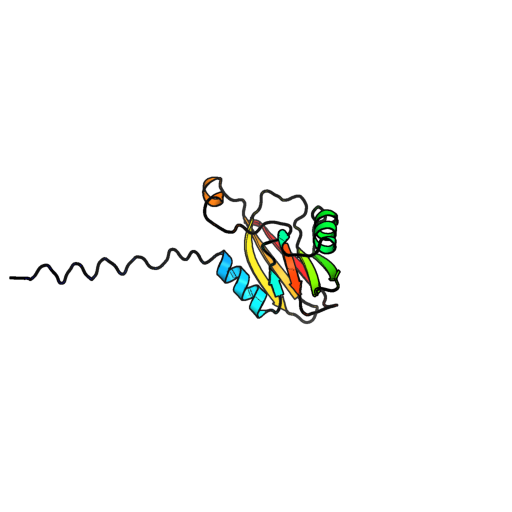N 1
ATOM 805 C CA . ILE A 1 100 ? -8.214 -3.140 4.949 1.00 92.38 100 ILE A CA 1
ATOM 806 C C . ILE A 1 100 ? -9.155 -2.866 6.111 1.00 92.38 100 ILE A C 1
ATOM 808 O O . ILE A 1 100 ? -10.063 -2.038 6.013 1.00 92.38 100 ILE A O 1
ATOM 812 N N . THR A 1 101 ? -8.902 -3.525 7.234 1.00 91.38 101 THR A N 1
ATOM 813 C CA . THR A 1 101 ? -9.627 -3.284 8.480 1.00 91.38 101 THR A CA 1
ATOM 814 C C . THR A 1 101 ? -8.871 -2.257 9.306 1.00 91.38 101 THR A C 1
ATOM 816 O O . THR A 1 101 ? -7.685 -2.431 9.597 1.00 91.38 101 THR A O 1
ATOM 819 N N . VAL A 1 102 ? -9.558 -1.193 9.711 1.00 91.44 102 VAL A N 1
ATOM 820 C CA . VAL A 1 102 ? -8.991 -0.109 10.516 1.00 91.44 102 VAL A CA 1
ATOM 821 C C . VAL A 1 102 ? -9.785 0.096 11.796 1.00 91.44 102 VAL A C 1
ATOM 823 O O . VAL A 1 102 ? -10.987 -0.148 11.824 1.00 91.44 102 VAL A O 1
ATOM 826 N N . TYR A 1 103 ? -9.126 0.586 12.839 1.00 88.94 103 TYR A N 1
ATOM 827 C CA . TYR A 1 103 ? -9.761 0.953 14.105 1.00 88.94 103 TYR A CA 1
ATOM 828 C C . TYR A 1 103 ? -9.196 2.268 14.627 1.00 88.94 103 TYR A C 1
ATOM 830 O O . TYR A 1 103 ? -8.105 2.691 14.236 1.00 88.94 103 TYR A O 1
ATOM 838 N N . GLN A 1 104 ? -9.950 2.945 15.489 1.00 90.31 104 GLN A N 1
ATOM 839 C CA . GLN A 1 104 ? -9.454 4.123 16.194 1.00 90.31 104 GLN A CA 1
ATOM 840 C C . GLN A 1 104 ? -8.754 3.662 17.487 1.00 90.31 104 GLN A C 1
ATOM 842 O O . GLN A 1 104 ? -9.429 3.135 18.374 1.00 90.31 104 GLN A O 1
ATOM 847 N N . PRO A 1 105 ? -7.423 3.816 17.618 1.00 81.56 105 PRO A N 1
ATOM 848 C CA . PRO A 1 105 ? -6.706 3.338 18.792 1.00 81.56 105 PRO A CA 1
ATOM 849 C C . PRO A 1 105 ? -7.033 4.199 20.018 1.00 81.56 105 PRO A C 1
ATOM 851 O O . PRO A 1 105 ? -7.259 5.409 19.914 1.00 81.56 105 PRO A O 1
ATOM 854 N N . THR A 1 106 ? -7.019 3.586 21.200 1.00 77.62 106 THR A N 1
ATOM 855 C CA . THR A 1 106 ? -6.957 4.318 22.471 1.00 77.62 106 THR A CA 1
ATOM 856 C C . THR A 1 106 ? -5.513 4.756 22.744 1.00 77.62 106 THR A C 1
ATOM 858 O O . THR A 1 106 ? -4.566 4.166 22.225 1.00 77.62 106 THR A O 1
ATOM 861 N N . ILE A 1 107 ? -5.329 5.807 23.555 1.00 65.44 107 ILE A N 1
ATOM 862 C CA . ILE A 1 107 ? -4.023 6.452 23.821 1.00 65.44 107 ILE A CA 1
ATOM 863 C C . ILE A 1 107 ? -2.948 5.443 24.282 1.00 65.44 107 ILE A C 1
ATOM 865 O O . ILE A 1 107 ? -1.773 5.609 23.972 1.00 65.44 107 ILE A O 1
ATOM 869 N N . GLU A 1 108 ? -3.346 4.373 24.972 1.00 56.75 108 GLU A N 1
ATOM 870 C CA . GLU A 1 108 ? -2.443 3.356 25.529 1.00 56.75 108 GLU A CA 1
ATOM 871 C C . GLU A 1 108 ? -1.831 2.412 24.476 1.00 56.75 108 GLU A C 1
ATOM 873 O O . GLU A 1 108 ? -0.745 1.879 24.695 1.00 56.75 108 GLU A O 1
ATOM 878 N N . VAL A 1 109 ? -2.473 2.238 23.313 1.00 56.69 109 VAL A N 1
ATOM 879 C CA . VAL A 1 109 ? -2.032 1.298 22.258 1.00 56.69 109 VAL A CA 1
ATOM 880 C C . VAL A 1 109 ? -0.851 1.853 21.448 1.00 56.69 109 VAL A C 1
ATOM 882 O O . VAL A 1 109 ? -0.096 1.096 20.843 1.00 56.69 109 VAL A O 1
ATOM 885 N N . ILE A 1 110 ? -0.636 3.173 21.474 1.00 55.16 110 ILE A N 1
ATOM 886 C CA . ILE A 1 110 ? 0.340 3.853 20.607 1.00 55.16 110 ILE A CA 1
ATOM 887 C C . ILE A 1 110 ? 1.800 3.524 20.974 1.00 55.16 110 ILE A C 1
ATOM 889 O O . ILE A 1 110 ? 2.689 3.637 20.135 1.00 55.16 110 ILE A O 1
ATOM 893 N N . ASN A 1 111 ? 2.062 3.060 22.198 1.00 53.44 111 ASN A N 1
ATOM 894 C CA . ASN A 1 111 ? 3.427 2.937 22.715 1.00 53.44 111 ASN A CA 1
ATOM 895 C C . ASN A 1 111 ? 4.125 1.588 22.455 1.00 53.44 111 ASN A C 1
ATOM 897 O O . ASN A 1 111 ? 5.290 1.470 22.825 1.00 53.44 111 ASN A O 1
ATOM 901 N N . ASN A 1 112 ? 3.469 0.586 21.851 1.00 50.97 112 ASN A N 1
ATOM 902 C CA . ASN A 1 112 ? 4.008 -0.787 21.839 1.00 50.97 112 ASN A CA 1
ATOM 903 C C . ASN A 1 112 ? 4.117 -1.496 20.477 1.00 50.97 112 ASN A C 1
ATOM 905 O O . ASN A 1 112 ? 4.652 -2.602 20.448 1.00 50.97 112 ASN A O 1
ATOM 909 N N . GLU A 1 113 ? 3.675 -0.919 19.354 1.00 56.09 113 GLU A N 1
ATOM 910 C CA . GLU A 1 113 ? 3.702 -1.629 18.062 1.00 56.09 113 GLU A CA 1
ATOM 911 C C . GLU A 1 113 ?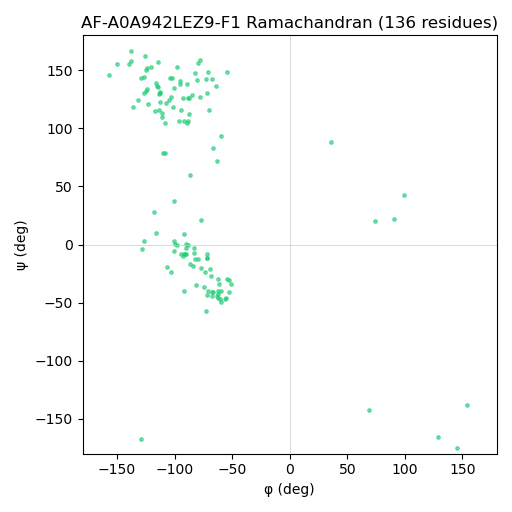 4.127 -0.741 16.882 1.00 56.09 113 GLU A C 1
ATOM 913 O O . GLU A 1 113 ? 3.956 0.478 16.898 1.00 56.09 113 GLU A O 1
ATOM 918 N N . ASN A 1 114 ? 4.657 -1.375 15.827 1.00 63.66 114 ASN A N 1
ATOM 919 C CA . ASN A 1 114 ? 4.803 -0.771 14.501 1.00 63.66 114 ASN A CA 1
ATOM 920 C C . ASN A 1 114 ? 3.404 -0.530 13.922 1.00 63.66 114 ASN A C 1
ATOM 922 O O . ASN A 1 114 ? 2.861 -1.356 13.186 1.00 63.66 114 ASN A O 1
ATOM 926 N N . ILE A 1 115 ? 2.805 0.591 14.308 1.00 75.38 115 ILE A N 1
ATOM 927 C CA . ILE A 1 115 ? 1.467 0.973 13.884 1.00 75.38 115 ILE A CA 1
ATOM 928 C C . ILE A 1 115 ? 1.510 1.348 12.408 1.00 75.38 115 ILE A C 1
ATOM 930 O O . ILE A 1 115 ? 2.129 2.335 12.011 1.00 75.38 115 ILE A O 1
ATOM 934 N N . LEU A 1 116 ? 0.805 0.569 11.596 1.00 83.38 116 LEU A N 1
ATOM 935 C CA . LEU A 1 116 ? 0.589 0.898 10.201 1.00 83.38 116 LEU A CA 1
ATOM 936 C C . LEU A 1 116 ? -0.612 1.845 10.083 1.00 83.38 116 LEU A C 1
ATOM 938 O O . LEU A 1 116 ? -1.687 1.572 10.613 1.00 83.38 116 LEU A O 1
ATOM 942 N N . ALA A 1 117 ? -0.437 2.961 9.384 1.00 86.00 117 ALA A N 1
ATOM 943 C CA . ALA A 1 117 ? -1.472 3.969 9.171 1.00 86.00 117 ALA A CA 1
ATOM 944 C C . ALA A 1 117 ? -1.445 4.472 7.723 1.00 86.00 117 ALA A C 1
ATOM 946 O O . ALA A 1 117 ? -0.497 4.226 6.980 1.00 86.00 117 ALA A O 1
ATOM 947 N N . SER A 1 118 ? -2.499 5.177 7.314 1.00 87.38 118 SER A N 1
ATOM 948 C CA . SER A 1 118 ? -2.561 5.779 5.981 1.00 87.38 118 SER A CA 1
ATOM 949 C C . SER A 1 118 ? -1.624 6.992 5.859 1.00 87.38 118 SER A C 1
ATOM 951 O O . SER A 1 118 ? -1.583 7.817 6.775 1.00 87.38 118 SER A O 1
ATOM 953 N N . PRO A 1 119 ? -0.967 7.187 4.699 1.00 90.38 119 PRO A N 1
ATOM 954 C CA . PRO A 1 119 ? -1.007 6.319 3.520 1.00 90.38 119 PRO A CA 1
ATOM 955 C C . PRO A 1 119 ? -0.044 5.125 3.639 1.00 90.38 119 PRO A C 1
ATOM 957 O O . PRO A 1 119 ? 1.042 5.249 4.196 1.00 90.38 119 PRO A O 1
ATOM 960 N N . ILE A 1 120 ? -0.420 3.986 3.058 1.00 91.75 120 ILE A N 1
ATOM 961 C CA . ILE A 1 120 ? 0.382 2.756 3.064 1.00 91.75 120 ILE A CA 1
ATOM 962 C C . ILE A 1 120 ? 1.067 2.619 1.711 1.00 91.75 120 ILE A C 1
ATOM 964 O O . ILE A 1 120 ? 0.399 2.510 0.680 1.00 91.75 120 ILE A O 1
ATOM 968 N N . LEU A 1 121 ? 2.397 2.619 1.715 1.00 93.44 121 LEU A N 1
ATOM 969 C CA . LEU A 1 121 ? 3.189 2.393 0.515 1.00 93.44 121 LEU A CA 1
ATOM 970 C C . LEU A 1 121 ? 3.430 0.895 0.323 1.00 93.44 121 LEU A C 1
ATOM 972 O O . LEU A 1 121 ? 3.944 0.217 1.213 1.00 93.44 121 LEU A O 1
ATOM 976 N N . VAL A 1 122 ? 3.086 0.393 -0.858 1.00 94.19 122 VAL A N 1
ATOM 977 C CA . VAL A 1 122 ? 3.216 -1.017 -1.225 1.00 94.19 122 VAL A CA 1
ATOM 978 C C . VAL A 1 122 ? 4.003 -1.129 -2.524 1.00 94.19 122 VAL A C 1
ATOM 980 O O . VAL A 1 122 ? 3.675 -0.472 -3.506 1.00 94.19 122 VAL A O 1
ATOM 983 N N . ARG A 1 123 ? 5.024 -1.983 -2.569 1.00 94.38 123 ARG A N 1
ATOM 984 C CA . ARG A 1 123 ? 5.689 -2.382 -3.813 1.00 94.38 123 ARG A CA 1
ATOM 985 C C . ARG A 1 123 ? 4.983 -3.606 -4.403 1.00 94.38 123 ARG A C 1
ATOM 987 O O . ARG A 1 123 ? 4.631 -4.533 -3.677 1.00 94.38 123 ARG A O 1
ATOM 994 N N . THR A 1 124 ? 4.783 -3.618 -5.720 1.00 95.06 124 THR A N 1
ATOM 995 C CA . THR A 1 124 ? 4.134 -4.715 -6.459 1.00 95.06 124 THR A CA 1
ATOM 996 C C . THR A 1 124 ? 5.009 -5.211 -7.608 1.00 95.06 124 THR A C 1
ATOM 998 O O . THR A 1 124 ? 5.689 -4.434 -8.287 1.00 95.06 124 THR A O 1
ATOM 1001 N N . LYS A 1 125 ? 4.968 -6.524 -7.862 1.00 92.44 125 LYS A N 1
ATOM 1002 C CA . LYS A 1 125 ? 5.585 -7.142 -9.048 1.00 92.44 125 LYS A CA 1
ATOM 1003 C C . LYS A 1 125 ? 4.648 -7.221 -10.262 1.00 92.44 125 LYS A C 1
ATOM 1005 O O . LYS A 1 125 ? 5.072 -7.729 -11.296 1.00 92.44 125 LYS A O 1
ATOM 1010 N N . TYR A 1 126 ? 3.406 -6.741 -10.149 1.00 93.94 126 TYR A N 1
ATOM 1011 C CA . TYR A 1 126 ? 2.383 -6.837 -11.196 1.00 93.94 126 TYR A CA 1
ATOM 1012 C C . TYR A 1 126 ? 2.069 -5.460 -11.815 1.00 93.94 126 TYR A C 1
ATOM 1014 O O . TYR A 1 126 ? 1.088 -4.814 -11.450 1.00 93.94 126 TYR A O 1
ATOM 1022 N N . PRO A 1 127 ? 2.903 -4.938 -12.728 1.00 86.12 127 PRO A N 1
ATOM 1023 C CA . PRO A 1 127 ? 2.581 -3.684 -13.400 1.00 86.12 127 PRO A CA 1
ATOM 1024 C C . PRO A 1 127 ? 1.314 -3.851 -14.258 1.00 86.12 127 PRO A C 1
ATOM 1026 O O . PRO A 1 127 ? 1.230 -4.808 -15.028 1.00 86.12 127 PRO A O 1
ATOM 1029 N N . ASN A 1 128 ? 0.395 -2.878 -14.209 1.00 87.50 128 ASN A N 1
ATOM 1030 C CA . ASN A 1 128 ? -0.836 -2.815 -15.024 1.00 87.50 128 ASN A CA 1
ATOM 1031 C C . ASN A 1 128 ? -1.988 -3.774 -14.650 1.00 87.50 128 ASN A C 1
ATOM 1033 O O . ASN A 1 128 ? -2.852 -4.033 -15.487 1.00 87.50 128 ASN A O 1
ATOM 1037 N N . GLU A 1 129 ? -2.017 -4.308 -13.433 1.00 94.19 129 GLU A N 1
ATOM 1038 C CA . GLU A 1 129 ? -3.225 -4.968 -12.918 1.00 94.19 129 GLU A CA 1
ATOM 1039 C C . GLU A 1 129 ? -4.249 -3.927 -12.455 1.00 94.19 129 GLU A C 1
ATOM 1041 O O . GLU A 1 129 ? -3.886 -2.794 -12.134 1.00 94.19 129 GLU A O 1
ATOM 1046 N N . ASN A 1 130 ? -5.528 -4.302 -12.375 1.00 95.75 130 ASN A N 1
ATOM 1047 C CA . ASN A 1 130 ? -6.489 -3.433 -11.701 1.00 95.75 130 ASN A CA 1
ATOM 1048 C C . ASN A 1 130 ? -6.395 -3.634 -10.191 1.00 95.75 130 ASN A C 1
ATOM 1050 O O . ASN A 1 130 ? -6.280 -4.756 -9.690 1.00 95.75 130 ASN A O 1
ATOM 1054 N N . TYR A 1 131 ? -6.518 -2.531 -9.467 1.00 95.56 131 TYR A N 1
ATOM 1055 C CA . TYR A 1 131 ? -6.439 -2.511 -8.018 1.00 95.56 131 TYR A CA 1
ATOM 1056 C C . TYR A 1 131 ? -7.687 -1.860 -7.439 1.00 95.56 131 TYR A C 1
ATOM 1058 O O . TYR A 1 131 ? -8.084 -0.775 -7.863 1.00 95.56 131 TYR A O 1
ATOM 1066 N N . SER A 1 132 ? -8.289 -2.508 -6.447 1.00 93.62 132 SER A N 1
ATOM 1067 C CA . SER A 1 132 ? -9.425 -1.982 -5.690 1.00 93.62 132 SER A CA 1
ATOM 1068 C C . SER A 1 132 ? -9.126 -1.982 -4.197 1.00 93.62 132 SER A C 1
ATOM 1070 O O . SER A 1 132 ? -8.372 -2.818 -3.705 1.00 93.62 132 SER A O 1
ATOM 1072 N N . ILE A 1 133 ? -9.725 -1.044 -3.463 1.00 92.88 133 ILE A N 1
ATOM 1073 C CA . ILE A 1 133 ? -9.591 -0.929 -2.007 1.00 92.88 133 ILE A CA 1
ATOM 1074 C C . ILE A 1 133 ? -10.968 -0.952 -1.353 1.00 92.88 133 ILE A C 1
ATOM 1076 O O . ILE A 1 133 ? -11.878 -0.234 -1.769 1.00 92.88 133 ILE A O 1
ATOM 1080 N N . LYS A 1 134 ? -11.101 -1.746 -0.293 1.00 92.81 134 LYS A N 1
ATOM 1081 C CA . LYS A 1 134 ? -12.254 -1.756 0.604 1.00 92.81 134 LYS A CA 1
ATOM 1082 C C . LYS A 1 134 ? -11.762 -1.493 2.019 1.00 92.81 134 LYS A C 1
ATOM 1084 O O . LYS A 1 134 ? -10.955 -2.251 2.545 1.00 92.81 134 LYS A O 1
ATOM 1089 N N . ILE A 1 135 ? -12.261 -0.424 2.634 1.00 90.94 135 ILE A N 1
ATOM 1090 C CA . ILE A 1 135 ? -11.889 -0.032 3.998 1.00 90.94 135 ILE A CA 1
ATOM 1091 C C . ILE A 1 135 ? -13.041 -0.384 4.939 1.00 90.94 135 ILE A C 1
ATOM 1093 O O . ILE A 1 135 ? -14.177 0.041 4.721 1.00 90.94 135 ILE A O 1
ATOM 1097 N N . ILE A 1 136 ? -12.749 -1.161 5.979 1.00 91.06 136 ILE A N 1
ATOM 1098 C CA . ILE A 1 136 ? -13.702 -1.604 6.998 1.00 91.06 136 ILE A CA 1
ATOM 1099 C C . ILE A 1 136 ? -13.347 -0.898 8.305 1.00 91.06 136 ILE A C 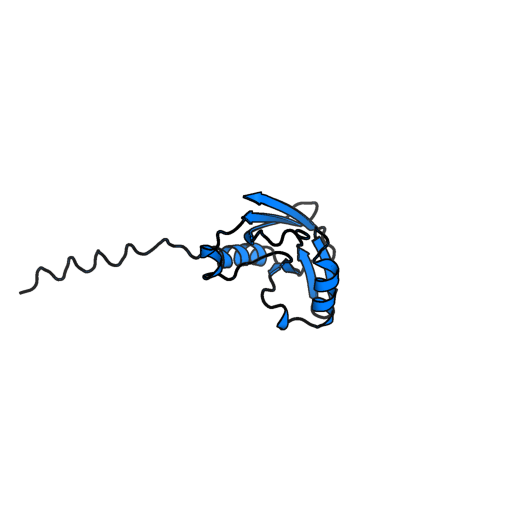1
ATOM 1101 O O . ILE A 1 136 ? -12.292 -1.147 8.882 1.00 91.06 136 ILE A O 1
ATOM 1105 N N . TYR A 1 137 ? -14.227 -0.011 8.765 1.00 89.19 137 TYR A N 1
ATOM 1106 C CA . TYR A 1 137 ? -14.049 0.726 10.016 1.00 89.19 137 TYR A CA 1
ATOM 1107 C C . TYR A 1 137 ? -14.618 -0.077 11.190 1.00 89.19 137 TYR A C 1
ATOM 1109 O O . TYR A 1 137 ? -15.787 -0.469 11.151 1.00 89.19 137 TYR A O 1
ATOM 1117 N N . GLN A 1 138 ? -13.793 -0.301 12.212 1.00 83.75 138 GLN A N 1
ATOM 1118 C CA . GLN A 1 138 ? -14.143 -0.949 13.480 1.00 83.75 138 GLN A CA 1
ATOM 1119 C C . GLN A 1 138 ? -14.028 0.023 14.654 1.00 83.75 138 GLN A C 1
ATOM 1121 O O . GLN A 1 138 ? -13.104 0.873 14.653 1.00 83.75 138 GLN A O 1
#

pLDDT: mean 79.35, std 18.58, range [35.69, 96.31]

Mean predicted aligned error: 10.6 Å

Radius of gyration: 19.94 Å; Cα contacts (8 Å, |Δi|>4): 219; chains: 1; bounding box: 29×50×66 Å

Foldseek 3Di:
DDPPPPVVVVPPPPPPPPPPPQPVQQQVQQVVVAKGWDLDPVPDDPVVVVVCVVCQQPAWWDWDADPVAIKIWHHPHPPQQKWWRHWHWDQDPQFIETETEIERDDPVVVPDDSTHDPGIMMGGPDPPGDYGYDYHYD

Secondary structure (DSSP, 8-state):
--SSSSSSSSSSS--------HHHHHHHHHHHTTEEEE--GGGS-HHHHHHHHHHTTS-EEEEEEETTEEEEEEE-SS-TT-EEEEEEEEE-SS-EEEEEEEE---GGGGGSS---BSSEEEEES-TT--EEEEEEE-

Solvent-accessible surface area (backbone atoms only — not comparable to full-atom values): 8411 Å² total; per-residue (Å²): 134,88,81,74,71,76,70,68,72,73,73,73,73,82,79,76,82,81,74,89,48,52,65,62,50,33,50,50,47,34,42,76,72,52,33,42,80,57,87,62,71,86,80,52,58,68,72,58,50,53,48,48,68,75,43,36,68,51,61,46,78,45,78,50,80,52,99,92,45,33,36,37,37,44,18,68,24,84,58,76,69,39,33,54,62,43,46,46,68,48,77,61,97,76,32,38,39,39,41,34,35,28,30,64,73,59,84,80,62,69,82,78,60,87,78,47,46,68,55,40,42,28,42,43,82,66,84,88,64,45,76,46,80,46,81,44,85,92

Sequence (138 aa):
MSKHIFFLLLSLSMFFLFSGCSAQSITENIKNNGFEIIYDSNIIDKDIQDWVISKKSSAGIHENKFPTGNYLLLSFGNQTKYVVKEIDVEKDNFGYLFNITVYQPTIEVINNENILASPILVRTKYPNENYSIKIIYQ